Protein AF-A0A356GNR5-F1 (afdb_monomer_lite)

Foldseek 3Di:
DPPVVVVVVVVVVVVVVVVVVVVVVVVVCVVVPPPPPPPPDDAPCVVVVVVVVVLPDPDDPPCVVVSVPVLFFDDDDDDPDTHGPDDDCVSVCVPPVVVVVVPD

Radius of gyration: 29.84 Å; chains: 1; bounding box: 73×30×76 Å

Sequence (104 aa):
MKEGRSEKMKKVRGIAAITALLAFALLIIFAIGAGDILAAKKGCYDCHPKAKAAHQRKFVHAPVAKEDCEACHKRHGFSNKLILKEKGAELCYSCHKGLKEKLE

Secondary structure (DSSP, 8-state):
--HHHHHHHHHHHHHHHHHHHHHHHHHHHHHHHTSSSS--PPPHHHH-HHHHHHH--SS--HHHHTT-GGGTEEP--SSS--EESS-THHHHHTT-HHHHHHH-

Structure (mmCIF, N/CA/C/O backbone):
data_AF-A0A356GNR5-F1
#
_entry.id   AF-A0A356GNR5-F1
#
loop_
_atom_site.group_PDB
_atom_site.id
_atom_site.type_symbol
_atom_site.label_atom_id
_atom_site.label_alt_id
_atom_site.label_comp_id
_atom_site.label_asym_id
_atom_site.label_entity_id
_atom_site.label_seq_id
_atom_site.pdbx_PDB_ins_code
_atom_site.Cartn_x
_atom_site.Cartn_y
_atom_site.Cartn_z
_atom_site.occupancy
_atom_site.B_iso_or_equiv
_atom_site.auth_seq_id
_atom_site.auth_comp_id
_atom_site.auth_asym_id
_atom_site.auth_atom_id
_atom_site.pdbx_PDB_model_num
ATOM 1 N N . MET A 1 1 ? 46.452 -13.400 -61.039 1.00 51.56 1 MET A N 1
ATOM 2 C CA . MET A 1 1 ? 46.466 -13.271 -59.557 1.00 51.56 1 MET A CA 1
ATOM 3 C C . MET A 1 1 ? 45.640 -12.074 -59.026 1.00 51.56 1 MET A C 1
ATOM 5 O O . MET A 1 1 ? 46.010 -11.491 -58.015 1.00 51.56 1 MET A O 1
ATOM 9 N N . LYS A 1 2 ? 44.517 -11.680 -59.663 1.00 53.97 2 LYS A N 1
ATOM 10 C CA . LYS A 1 2 ? 43.717 -10.493 -59.258 1.00 53.97 2 LYS A CA 1
ATOM 11 C C . LYS A 1 2 ? 42.334 -10.830 -58.664 1.00 53.97 2 LYS A C 1
ATOM 13 O O . LYS A 1 2 ? 41.813 -10.040 -57.883 1.00 53.97 2 LYS A O 1
ATOM 18 N N . GLU A 1 3 ? 41.773 -12.003 -58.955 1.00 55.16 3 GLU A N 1
ATOM 19 C CA . GLU A 1 3 ? 40.384 -12.349 -58.597 1.00 55.16 3 GLU A CA 1
ATOM 20 C C . GLU A 1 3 ? 40.182 -12.646 -57.100 1.00 55.16 3 GLU A C 1
ATOM 22 O O . GLU A 1 3 ? 39.236 -12.140 -56.499 1.00 55.16 3 GLU A O 1
ATOM 27 N N . GLY A 1 4 ? 41.126 -13.326 -56.436 1.00 51.97 4 GLY A N 1
ATOM 28 C CA . GLY A 1 4 ? 40.998 -13.681 -55.010 1.00 51.97 4 GLY A CA 1
ATOM 29 C C . GLY A 1 4 ? 41.066 -12.503 -54.022 1.00 51.97 4 GLY A C 1
ATOM 30 O O . GLY A 1 4 ? 40.591 -12.603 -52.891 1.00 51.97 4 GLY A O 1
ATOM 31 N N . ARG A 1 5 ? 41.622 -11.351 -54.431 1.00 58.81 5 ARG A N 1
ATOM 32 C CA . ARG A 1 5 ? 41.686 -10.140 -53.586 1.00 58.81 5 ARG A CA 1
ATOM 33 C C . ARG A 1 5 ? 40.342 -9.398 -53.554 1.00 58.81 5 ARG A C 1
ATOM 35 O O . ARG A 1 5 ? 39.995 -8.827 -52.524 1.00 58.81 5 ARG A O 1
ATOM 42 N N . SER A 1 6 ? 39.570 -9.457 -54.643 1.00 58.34 6 SER A N 1
ATOM 43 C CA . SER A 1 6 ? 38.259 -8.801 -54.762 1.00 58.34 6 SER A CA 1
ATOM 44 C C . SER A 1 6 ? 37.193 -9.485 -53.899 1.00 58.34 6 SER A C 1
ATOM 46 O O . SER A 1 6 ? 36.451 -8.820 -53.176 1.00 58.34 6 SER A O 1
ATOM 48 N N . GLU A 1 7 ? 37.165 -10.819 -53.888 1.00 61.81 7 GLU A N 1
ATOM 49 C CA . GLU A 1 7 ? 36.195 -11.590 -53.101 1.00 61.81 7 GLU A CA 1
ATOM 50 C C . GLU A 1 7 ? 36.431 -11.452 -51.586 1.00 61.81 7 GLU A C 1
ATOM 52 O O . GLU A 1 7 ? 35.503 -11.209 -50.808 1.00 61.81 7 GLU A O 1
ATOM 57 N N . LYS A 1 8 ? 37.705 -11.479 -51.170 1.00 60.56 8 LYS A N 1
ATOM 58 C CA . LYS A 1 8 ? 38.114 -11.273 -49.773 1.00 60.56 8 LYS A CA 1
ATOM 59 C C . LYS A 1 8 ? 37.728 -9.878 -49.265 1.00 60.56 8 LYS A C 1
ATOM 61 O O . LYS A 1 8 ? 37.272 -9.747 -48.132 1.00 60.56 8 LYS A O 1
ATOM 66 N N . MET A 1 9 ? 37.828 -8.844 -50.108 1.00 60.16 9 MET A N 1
ATOM 67 C CA . MET A 1 9 ? 37.414 -7.478 -49.752 1.00 60.16 9 MET A CA 1
ATOM 68 C C . MET A 1 9 ? 35.893 -7.322 -49.631 1.00 60.16 9 MET A C 1
ATOM 70 O O . MET A 1 9 ? 35.438 -6.589 -48.754 1.00 60.16 9 MET A O 1
ATOM 74 N N . LYS A 1 10 ? 35.093 -8.023 -50.446 1.00 63.44 10 LYS A N 1
ATOM 75 C CA . LYS A 1 10 ? 33.622 -8.019 -50.316 1.00 63.44 10 LYS A CA 1
ATOM 76 C C . LYS A 1 10 ? 33.171 -8.656 -48.995 1.00 63.44 10 LYS A C 1
ATOM 78 O O . LYS A 1 10 ? 32.311 -8.101 -48.316 1.00 63.44 10 LYS A O 1
ATOM 83 N N . LYS A 1 11 ? 33.819 -9.751 -48.578 1.00 66.56 11 LYS A N 1
ATOM 84 C CA . LYS A 1 11 ? 33.536 -10.446 -47.308 1.00 66.56 11 LYS A CA 1
ATOM 85 C C . LYS A 1 11 ? 33.913 -9.609 -46.076 1.00 66.56 11 LYS A C 1
ATOM 87 O O . LYS A 1 11 ? 33.131 -9.527 -45.135 1.00 66.56 11 LYS A O 1
ATOM 92 N N . VAL A 1 12 ? 35.060 -8.921 -46.108 1.00 69.62 12 VAL A N 1
ATOM 93 C CA . VAL A 1 12 ? 35.500 -8.013 -45.026 1.00 69.62 12 VAL A CA 1
ATOM 94 C C . VAL A 1 12 ? 34.571 -6.801 -44.892 1.00 69.62 12 VAL A C 1
ATOM 96 O O . VAL A 1 12 ? 34.216 -6.427 -43.777 1.00 69.62 12 VAL A O 1
ATOM 99 N N . ARG A 1 13 ? 34.117 -6.222 -46.012 1.00 70.06 13 ARG A N 1
ATOM 100 C CA . ARG A 1 13 ? 33.159 -5.100 -46.005 1.00 70.06 13 ARG A CA 1
ATOM 101 C C . ARG A 1 13 ? 31.772 -5.523 -45.511 1.00 70.06 13 ARG A C 1
ATOM 103 O O . ARG A 1 13 ? 31.139 -4.756 -44.794 1.00 70.06 13 ARG A O 1
ATOM 110 N N . GLY A 1 14 ? 31.333 -6.743 -45.833 1.00 72.38 14 GLY A N 1
ATOM 111 C CA . GLY A 1 14 ? 30.085 -7.315 -45.316 1.00 72.38 14 GLY A CA 1
ATOM 112 C C . 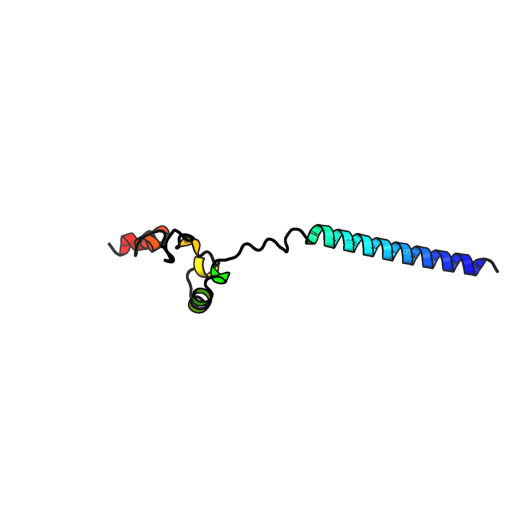GLY A 1 14 ? 30.115 -7.550 -43.802 1.00 72.38 14 GLY A C 1
ATOM 113 O O . GLY A 1 14 ? 29.190 -7.147 -43.104 1.00 72.38 14 GLY A O 1
ATOM 114 N N . ILE A 1 15 ? 31.205 -8.124 -43.276 1.00 74.19 15 ILE A N 1
ATOM 115 C CA . ILE A 1 15 ? 31.375 -8.342 -41.828 1.00 74.19 15 ILE A CA 1
ATOM 116 C C . ILE A 1 15 ? 31.442 -7.004 -41.083 1.00 74.19 15 ILE A C 1
ATOM 118 O O . ILE A 1 15 ? 30.737 -6.836 -40.093 1.00 74.19 15 ILE A O 1
ATOM 122 N N . ALA A 1 16 ? 32.209 -6.032 -41.591 1.00 76.00 16 ALA A N 1
ATOM 123 C CA . ALA A 1 16 ? 32.329 -4.708 -40.978 1.00 76.00 16 ALA A CA 1
ATOM 124 C C . ALA A 1 16 ? 30.984 -3.954 -40.912 1.00 76.00 16 ALA A C 1
ATOM 126 O O . ALA A 1 16 ? 30.696 -3.293 -39.914 1.00 76.00 16 ALA A O 1
ATOM 127 N N . ALA A 1 17 ? 30.138 -4.086 -41.941 1.00 81.69 17 ALA A N 1
ATOM 128 C CA . ALA A 1 17 ? 28.802 -3.491 -41.956 1.00 81.69 17 ALA A CA 1
ATOM 129 C C . ALA A 1 17 ? 27.866 -4.144 -40.926 1.00 81.69 17 ALA A C 1
ATOM 131 O O . ALA A 1 17 ? 27.162 -3.441 -40.206 1.00 81.69 17 ALA A O 1
ATOM 132 N N . ILE A 1 18 ? 27.899 -5.475 -40.796 1.00 82.56 18 ILE A N 1
ATOM 133 C CA . ILE A 1 18 ? 27.085 -6.204 -39.810 1.00 82.56 18 ILE A CA 1
ATOM 134 C C . ILE A 1 18 ? 27.525 -5.851 -38.386 1.00 82.56 18 ILE A C 1
ATOM 136 O O . ILE A 1 18 ? 26.681 -5.563 -37.540 1.00 82.56 18 ILE A O 1
ATOM 140 N N . THR A 1 19 ? 28.831 -5.796 -38.116 1.00 83.56 19 THR A N 1
ATOM 141 C CA . THR A 1 19 ? 29.335 -5.414 -36.789 1.00 83.56 19 THR A CA 1
ATOM 142 C C . THR A 1 19 ? 29.000 -3.968 -36.435 1.00 83.56 19 THR A C 1
ATOM 144 O O . THR A 1 19 ? 28.675 -3.692 -35.284 1.00 83.56 19 THR A O 1
ATOM 147 N N . ALA A 1 20 ? 29.019 -3.052 -37.409 1.00 85.56 20 ALA A N 1
ATOM 148 C CA . ALA A 1 20 ? 28.638 -1.660 -37.190 1.00 85.56 20 ALA A CA 1
ATOM 149 C C . ALA A 1 20 ? 27.132 -1.513 -36.916 1.00 85.56 20 ALA A C 1
ATOM 151 O O . ALA A 1 20 ? 26.748 -0.777 -36.011 1.00 85.56 20 ALA A O 1
ATOM 152 N N . LEU A 1 21 ? 26.282 -2.254 -37.635 1.00 86.00 21 LEU A N 1
ATOM 153 C CA . LEU A 1 21 ? 24.834 -2.262 -37.411 1.00 86.00 21 LEU A CA 1
ATOM 154 C C . LEU A 1 21 ? 24.461 -2.884 -36.061 1.00 86.00 21 LEU A C 1
ATOM 156 O O . LEU A 1 21 ? 23.611 -2.342 -35.360 1.00 86.00 21 LEU A O 1
ATOM 160 N N . LEU A 1 22 ? 25.120 -3.975 -35.663 1.00 85.94 22 LEU A N 1
ATOM 161 C CA . LEU A 1 22 ? 24.913 -4.590 -34.349 1.00 85.94 22 LEU A CA 1
ATOM 162 C C . LEU A 1 22 ? 25.404 -3.685 -33.212 1.00 85.94 22 LEU A C 1
ATOM 164 O O . LEU A 1 22 ? 24.706 -3.542 -32.212 1.00 85.94 22 LEU A O 1
ATOM 168 N N . ALA A 1 23 ? 26.555 -3.024 -33.369 1.00 87.00 23 ALA A N 1
ATOM 169 C CA . ALA A 1 23 ? 27.046 -2.052 -32.392 1.00 87.00 23 ALA A CA 1
ATOM 170 C C . ALA A 1 23 ? 26.115 -0.834 -32.276 1.00 87.00 23 ALA A C 1
ATOM 172 O O . ALA A 1 23 ? 25.839 -0.372 -31.172 1.00 87.00 23 ALA A O 1
ATOM 173 N N . PHE A 1 24 ? 25.578 -0.348 -33.398 1.00 88.88 24 PHE A N 1
ATOM 174 C CA . PHE A 1 24 ? 24.619 0.754 -33.412 1.00 88.88 24 PHE A CA 1
ATOM 175 C C . PHE A 1 24 ? 23.278 0.352 -32.779 1.00 88.88 24 PHE A C 1
ATOM 177 O O . PHE A 1 24 ? 22.737 1.099 -31.968 1.00 88.88 24 PHE A O 1
ATOM 184 N N . ALA A 1 25 ? 22.782 -0.857 -33.058 1.00 85.62 25 ALA A N 1
ATOM 185 C CA . ALA A 1 25 ? 21.587 -1.398 -32.413 1.00 85.62 25 ALA A CA 1
ATOM 186 C C . ALA A 1 25 ? 21.776 -1.569 -30.894 1.00 85.62 25 ALA A C 1
ATOM 188 O O . ALA A 1 25 ? 20.891 -1.203 -30.126 1.00 85.62 25 ALA A O 1
ATOM 189 N N . LEU A 1 26 ? 22.942 -2.047 -30.444 1.00 83.81 26 LEU A N 1
ATOM 190 C CA . LEU A 1 26 ? 23.276 -2.150 -29.018 1.00 83.81 26 LEU A CA 1
ATOM 191 C C . LEU A 1 26 ? 23.371 -0.775 -28.338 1.00 83.81 26 LEU A C 1
ATOM 193 O O . LEU A 1 26 ? 22.883 -0.619 -27.220 1.00 83.81 26 LEU A O 1
ATOM 197 N N . LEU A 1 27 ? 23.934 0.233 -29.012 1.00 81.62 27 LEU A N 1
ATOM 198 C CA . LEU A 1 27 ? 23.974 1.612 -28.512 1.00 81.62 27 LEU A CA 1
ATOM 199 C C . LEU A 1 27 ? 22.574 2.229 -28.396 1.00 81.62 27 LEU A C 1
ATOM 201 O O . LEU A 1 27 ? 22.297 2.917 -27.418 1.00 81.62 27 LEU A O 1
ATOM 205 N N . ILE A 1 28 ? 21.679 1.948 -29.346 1.00 80.94 28 ILE A N 1
ATOM 206 C CA . ILE A 1 28 ? 20.278 2.389 -29.294 1.00 80.94 28 ILE A CA 1
ATOM 207 C C . ILE A 1 28 ? 19.537 1.711 -28.133 1.00 80.94 28 ILE A C 1
ATOM 209 O O . ILE A 1 28 ? 18.846 2.388 -27.376 1.00 80.94 28 ILE A O 1
ATOM 213 N N . ILE A 1 29 ? 19.710 0.400 -27.943 1.00 76.44 29 ILE A N 1
ATOM 214 C CA . ILE A 1 29 ? 19.107 -0.337 -26.818 1.00 76.44 29 ILE A CA 1
ATOM 215 C C . ILE A 1 29 ? 19.604 0.222 -25.477 1.00 76.44 29 ILE A C 1
ATOM 217 O O . ILE A 1 29 ? 18.811 0.410 -24.557 1.00 76.44 29 ILE A O 1
ATOM 221 N N . PHE A 1 30 ? 20.895 0.543 -25.372 1.00 75.12 30 PHE A N 1
ATOM 222 C CA . PHE A 1 30 ? 21.474 1.129 -24.164 1.00 75.12 30 PHE A CA 1
ATOM 223 C C . PHE A 1 30 ? 20.979 2.563 -23.905 1.00 75.12 30 PHE A C 1
ATOM 225 O O . PHE A 1 30 ? 20.661 2.905 -22.767 1.00 75.12 30 PHE A O 1
ATOM 232 N N . ALA A 1 31 ? 20.851 3.387 -24.950 1.00 75.56 31 ALA A N 1
ATOM 233 C CA . ALA A 1 31 ? 20.350 4.759 -24.843 1.00 75.56 31 ALA A CA 1
ATOM 234 C C . ALA A 1 31 ? 18.859 4.826 -24.465 1.00 75.56 31 ALA A C 1
ATOM 236 O O . ALA A 1 31 ? 18.456 5.734 -23.743 1.00 75.56 31 ALA A O 1
ATOM 237 N N . ILE A 1 32 ? 18.049 3.862 -24.916 1.00 69.88 32 ILE A N 1
ATOM 238 C CA . ILE A 1 32 ? 16.621 3.781 -24.574 1.00 69.88 32 ILE A CA 1
ATOM 239 C C . ILE A 1 32 ? 16.417 3.127 -23.194 1.00 69.88 32 ILE A C 1
ATOM 241 O O . ILE A 1 32 ? 15.521 3.521 -22.455 1.00 69.88 32 ILE A O 1
ATOM 245 N N . GLY A 1 33 ? 17.255 2.160 -22.806 1.00 60.97 33 GLY A N 1
ATOM 246 C CA . GLY A 1 33 ? 17.072 1.377 -21.577 1.00 60.97 33 GLY A CA 1
ATOM 247 C C . GLY A 1 33 ? 17.579 2.013 -20.277 1.00 60.97 33 GLY A C 1
ATOM 248 O O . GLY A 1 33 ? 17.257 1.512 -19.204 1.00 60.97 33 GLY A O 1
ATOM 249 N N . ALA A 1 34 ? 18.369 3.091 -20.321 1.00 59.22 34 ALA A N 1
ATOM 250 C CA . ALA A 1 34 ? 18.999 3.648 -19.116 1.00 59.22 34 ALA A CA 1
ATOM 251 C C . ALA A 1 34 ? 18.079 4.552 -18.263 1.00 59.22 34 ALA A C 1
ATOM 253 O O . ALA A 1 34 ? 18.389 4.799 -17.097 1.00 59.22 34 ALA A O 1
ATOM 254 N N . GLY A 1 35 ? 16.961 5.042 -18.815 1.00 53.50 35 GLY A N 1
ATOM 255 C CA . GLY A 1 35 ? 16.093 6.024 -18.147 1.00 53.50 35 GLY A CA 1
ATOM 256 C C . GLY A 1 35 ? 15.236 5.459 -17.008 1.00 53.50 35 GLY A C 1
ATOM 257 O O . GLY A 1 35 ? 15.072 6.116 -15.982 1.00 53.50 35 GLY A O 1
ATOM 258 N N . ASP A 1 36 ? 14.748 4.224 -17.146 1.00 51.88 36 ASP A N 1
ATOM 259 C CA . ASP A 1 36 ? 13.731 3.664 -16.240 1.00 51.88 36 ASP A CA 1
ATOM 260 C C . ASP A 1 36 ? 14.290 2.705 -15.174 1.00 51.88 36 ASP A C 1
ATOM 262 O O . ASP A 1 36 ? 13.584 2.321 -14.243 1.00 51.88 36 ASP A O 1
ATOM 266 N N . ILE A 1 37 ? 15.569 2.321 -15.260 1.00 57.91 37 ILE A N 1
ATOM 267 C CA . ILE A 1 37 ? 16.143 1.271 -14.397 1.00 57.91 37 ILE A CA 1
ATOM 268 C C . ILE A 1 37 ? 16.510 1.785 -12.988 1.00 57.91 37 ILE A C 1
ATOM 270 O O . ILE A 1 37 ? 16.538 1.000 -12.041 1.00 57.91 37 ILE A O 1
ATOM 274 N N . LEU A 1 38 ? 16.758 3.088 -12.797 1.00 57.06 38 LEU A N 1
ATOM 275 C CA . LEU A 1 38 ? 17.284 3.621 -11.523 1.00 57.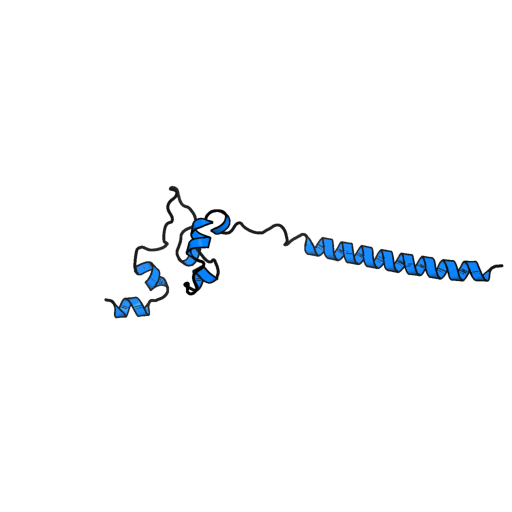06 38 LEU A CA 1
ATOM 276 C C . LEU A 1 38 ? 16.285 4.417 -10.670 1.00 57.06 38 LEU A C 1
ATOM 278 O O . LEU A 1 38 ? 16.598 4.761 -9.530 1.00 57.06 38 LEU A O 1
ATOM 282 N N . ALA A 1 39 ? 15.075 4.683 -11.161 1.00 56.34 39 ALA A N 1
ATOM 283 C CA . ALA A 1 39 ? 14.090 5.505 -10.455 1.00 56.34 39 ALA A CA 1
ATOM 284 C C . ALA A 1 39 ? 13.086 4.687 -9.615 1.00 56.34 39 ALA A C 1
ATOM 286 O O . ALA A 1 39 ? 11.929 5.081 -9.460 1.00 56.34 39 ALA A O 1
ATOM 287 N N . ALA A 1 40 ? 13.503 3.555 -9.040 1.00 61.25 40 ALA A N 1
ATOM 288 C CA . ALA A 1 40 ? 12.671 2.808 -8.098 1.00 61.25 40 ALA A CA 1
ATOM 289 C C . ALA A 1 40 ? 12.493 3.620 -6.797 1.00 61.25 40 ALA A C 1
ATOM 291 O O . ALA A 1 40 ? 13.312 3.574 -5.877 1.00 61.25 40 ALA A O 1
ATOM 292 N N . LYS A 1 41 ? 11.419 4.415 -6.724 1.00 71.12 41 LYS A N 1
ATOM 293 C CA . LYS A 1 41 ? 10.990 5.116 -5.507 1.00 71.12 41 LYS A CA 1
ATOM 294 C C . LYS A 1 41 ? 10.837 4.094 -4.376 1.00 71.12 41 LYS A C 1
ATOM 296 O O . LYS A 1 41 ? 10.032 3.178 -4.496 1.00 71.12 41 LYS A O 1
ATOM 301 N N . LYS A 1 42 ? 11.573 4.287 -3.273 1.00 81.50 42 LYS A N 1
ATOM 302 C CA . LYS A 1 42 ? 11.497 3.411 -2.091 1.00 81.50 42 LYS A CA 1
ATOM 303 C C . LYS A 1 42 ? 10.046 3.251 -1.625 1.00 81.50 42 LYS A C 1
ATOM 305 O O . LYS A 1 42 ? 9.352 4.247 -1.377 1.00 81.50 42 LYS A O 1
ATOM 310 N N . GLY A 1 43 ? 9.604 2.005 -1.532 1.00 86.00 43 GLY A N 1
ATOM 311 C CA . GLY A 1 43 ? 8.291 1.600 -1.059 1.00 86.00 43 GLY A CA 1
ATOM 312 C C . GLY A 1 43 ? 8.221 1.552 0.468 1.00 86.00 43 GLY A C 1
ATOM 313 O O . GLY A 1 43 ? 9.219 1.661 1.179 1.00 86.00 43 GLY A O 1
ATOM 314 N N . CYS A 1 44 ? 7.017 1.373 1.007 1.00 87.31 44 CYS A N 1
ATOM 315 C CA . CYS A 1 44 ? 6.802 1.328 2.456 1.00 87.31 44 CYS A CA 1
ATOM 316 C C . CYS A 1 44 ? 7.542 0.154 3.120 1.00 87.31 44 CYS A C 1
ATOM 318 O O . CYS A 1 44 ? 8.074 0.291 4.223 1.00 87.31 44 CYS A O 1
ATOM 320 N N . TYR A 1 45 ? 7.609 -0.997 2.449 1.00 90.44 45 TYR A N 1
ATOM 321 C CA . TYR A 1 45 ? 8.233 -2.197 3.001 1.00 90.44 45 TYR A CA 1
ATOM 322 C C . TYR A 1 45 ? 9.759 -2.176 3.023 1.00 90.44 45 TYR A C 1
ATOM 324 O O . TYR A 1 45 ? 10.333 -2.939 3.799 1.00 90.44 45 TYR A O 1
ATOM 332 N N . ASP A 1 46 ? 10.404 -1.279 2.273 1.00 88.75 46 ASP A N 1
ATOM 333 C CA . ASP A 1 46 ? 11.863 -1.112 2.327 1.00 88.75 46 ASP A CA 1
ATOM 334 C C . ASP A 1 46 ? 12.323 -0.711 3.737 1.00 88.75 46 ASP A C 1
ATOM 336 O O . ASP A 1 46 ? 13.402 -1.096 4.180 1.00 88.75 46 ASP A O 1
ATOM 340 N N . CYS A 1 47 ? 11.469 0.010 4.472 1.00 87.25 47 CYS A N 1
ATOM 341 C CA . CYS A 1 47 ? 11.698 0.388 5.868 1.00 87.25 47 CYS A CA 1
ATOM 342 C C . CYS A 1 47 ? 10.819 -0.390 6.865 1.00 87.25 47 CYS A C 1
ATOM 344 O O . CYS A 1 47 ? 11.126 -0.421 8.057 1.00 87.25 47 CYS A O 1
ATOM 346 N N . HIS A 1 48 ? 9.737 -1.034 6.412 1.00 88.06 48 HIS A N 1
ATOM 347 C CA . HIS A 1 48 ? 8.825 -1.817 7.257 1.00 88.06 48 HIS A CA 1
ATOM 348 C C . HIS A 1 48 ? 8.839 -3.326 6.931 1.00 88.06 48 HIS A C 1
ATOM 350 O O . HIS A 1 48 ? 7.790 -3.904 6.629 1.00 88.06 48 HIS A O 1
ATOM 356 N N . PRO A 1 49 ? 9.982 -4.027 7.062 1.00 89.94 49 PRO A N 1
ATOM 357 C CA . PRO A 1 49 ? 10.083 -5.445 6.704 1.00 89.94 49 PRO A CA 1
ATOM 358 C C . PRO A 1 49 ? 9.212 -6.345 7.595 1.00 89.94 49 PRO A C 1
ATOM 360 O O . PRO A 1 49 ? 8.646 -7.332 7.129 1.00 89.94 49 PRO A O 1
ATOM 363 N N . LYS A 1 50 ? 9.022 -5.972 8.870 1.00 89.00 50 LYS A N 1
ATOM 364 C CA . LYS A 1 50 ? 8.123 -6.689 9.791 1.00 89.00 50 LYS A CA 1
ATOM 365 C C . LYS A 1 50 ? 6.664 -6.618 9.334 1.00 89.00 50 LYS A C 1
ATOM 367 O O . LYS A 1 50 ? 5.945 -7.608 9.426 1.00 89.00 50 LYS A O 1
ATOM 372 N N . ALA A 1 51 ? 6.238 -5.465 8.810 1.00 87.81 51 ALA A N 1
ATOM 373 C CA . ALA A 1 51 ? 4.900 -5.318 8.250 1.00 87.81 51 ALA A CA 1
ATOM 374 C C . ALA A 1 51 ? 4.748 -6.157 6.977 1.00 87.81 51 ALA A C 1
ATOM 376 O O . ALA A 1 51 ? 3.706 -6.778 6.801 1.00 87.81 51 ALA A O 1
ATOM 377 N N . LYS A 1 52 ? 5.785 -6.241 6.130 1.00 90.38 52 LYS A N 1
ATOM 378 C CA . LYS A 1 52 ? 5.765 -7.095 4.932 1.00 90.38 52 LYS A CA 1
ATOM 379 C C . LYS A 1 52 ? 5.473 -8.549 5.298 1.00 90.38 52 LYS A C 1
ATOM 381 O O . LYS A 1 52 ? 4.540 -9.133 4.763 1.00 90.38 52 LYS A O 1
ATOM 386 N N . ALA A 1 53 ? 6.205 -9.095 6.268 1.00 88.75 53 ALA A N 1
ATOM 387 C CA . ALA A 1 53 ? 5.986 -10.459 6.747 1.00 88.75 53 ALA A CA 1
ATOM 388 C C . ALA A 1 53 ? 4.572 -10.658 7.332 1.00 88.75 53 ALA A C 1
ATOM 390 O O . ALA A 1 53 ? 3.918 -11.657 7.051 1.00 88.75 53 ALA A O 1
ATOM 391 N N . ALA A 1 54 ? 4.059 -9.690 8.101 1.00 86.81 54 ALA A N 1
ATOM 392 C CA . ALA A 1 54 ? 2.739 -9.793 8.729 1.00 86.81 54 ALA A CA 1
ATOM 393 C C . ALA A 1 54 ? 1.564 -9.795 7.728 1.00 86.81 54 ALA A C 1
ATOM 395 O O . ALA A 1 54 ? 0.519 -10.390 8.020 1.00 86.81 54 ALA A O 1
ATOM 396 N N . HIS A 1 55 ? 1.731 -9.142 6.573 1.00 89.00 55 HIS A N 1
ATOM 397 C CA . HIS A 1 55 ? 0.710 -9.017 5.529 1.00 89.00 55 HIS A CA 1
ATOM 398 C C . HIS A 1 55 ? 0.821 -10.071 4.416 1.00 89.00 55 HIS A C 1
ATOM 400 O O . HIS A 1 55 ? -0.018 -10.093 3.520 1.00 89.00 55 HIS A O 1
ATOM 406 N N . GLN A 1 56 ? 1.782 -10.997 4.483 1.00 85.81 56 GLN A N 1
ATOM 407 C CA . GLN A 1 56 ? 1.850 -12.165 3.593 1.00 85.81 56 GLN A CA 1
ATOM 408 C C . GLN A 1 56 ? 0.852 -13.252 4.023 1.00 85.81 56 GLN A C 1
ATOM 410 O O . GLN A 1 56 ? 1.215 -14.370 4.382 1.00 85.81 56 GLN A O 1
ATOM 415 N N . ARG A 1 57 ? -0.439 -12.908 4.026 1.00 87.12 57 ARG A N 1
ATOM 416 C CA . ARG A 1 57 ? -1.541 -13.818 4.366 1.00 87.12 57 ARG A CA 1
ATOM 417 C C . ARG A 1 57 ? -2.311 -14.204 3.109 1.00 87.12 57 ARG A C 1
ATOM 419 O O . ARG A 1 57 ? -2.362 -13.442 2.151 1.00 87.12 57 ARG A O 1
ATOM 426 N N . LYS A 1 58 ? -2.975 -15.365 3.146 1.00 90.19 58 LYS A N 1
ATOM 427 C CA . LYS A 1 58 ? -3.809 -15.865 2.035 1.00 90.19 58 LYS A CA 1
ATOM 428 C C . LYS A 1 58 ? -4.898 -14.872 1.615 1.00 90.19 58 LYS A C 1
ATOM 430 O O . LYS A 1 58 ? -5.224 -14.783 0.438 1.00 90.19 58 LYS A O 1
ATOM 435 N N . PHE A 1 59 ? -5.451 -14.140 2.579 1.00 91.88 59 PHE A N 1
ATOM 436 C CA . PHE A 1 59 ? -6.486 -13.144 2.350 1.00 91.88 59 PHE A CA 1
ATOM 437 C C . PHE A 1 59 ? -6.066 -11.819 2.974 1.00 91.88 59 PHE A C 1
ATOM 439 O O . PHE A 1 59 ? -5.807 -11.740 4.176 1.00 91.88 59 PHE A O 1
ATOM 446 N N . VAL A 1 60 ? -6.012 -10.783 2.145 1.00 92.19 60 VAL A N 1
ATOM 447 C CA . VAL A 1 60 ? -5.755 -9.400 2.546 1.00 92.19 60 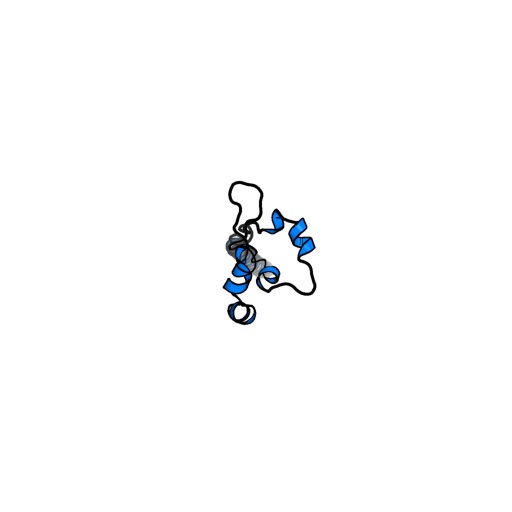VAL A CA 1
ATOM 448 C C . VAL A 1 60 ? -6.680 -8.471 1.771 1.00 92.19 60 VAL A C 1
ATOM 450 O O . VAL A 1 60 ? -7.157 -8.816 0.690 1.00 92.19 60 VAL A O 1
ATOM 453 N N . HIS A 1 61 ? -6.932 -7.281 2.315 1.00 93.44 61 HIS A N 1
ATOM 454 C CA . HIS A 1 61 ? -7.676 -6.253 1.593 1.00 93.44 61 HIS A CA 1
ATOM 455 C C . HIS A 1 61 ? -6.918 -5.837 0.326 1.00 93.44 61 HIS A C 1
ATOM 457 O O . HIS A 1 61 ? -5.686 -5.797 0.311 1.00 93.44 61 HIS A O 1
ATOM 463 N N . ALA A 1 62 ? -7.657 -5.481 -0.727 1.00 93.75 62 ALA A N 1
ATOM 464 C CA . ALA A 1 62 ? -7.086 -5.121 -2.024 1.00 93.75 62 ALA A CA 1
ATOM 465 C C . ALA A 1 62 ? -5.981 -4.041 -1.965 1.00 93.75 62 ALA A C 1
ATOM 467 O O . ALA A 1 62 ? -4.990 -4.212 -2.674 1.00 93.75 62 ALA A O 1
ATOM 468 N N . PRO A 1 63 ? -6.064 -2.985 -1.125 1.00 93.94 63 PRO A N 1
ATOM 469 C CA . PRO A 1 63 ? -4.972 -2.019 -0.997 1.00 93.94 63 PRO A CA 1
ATOM 470 C C . PRO A 1 63 ? -3.667 -2.652 -0.502 1.00 93.94 63 PRO A C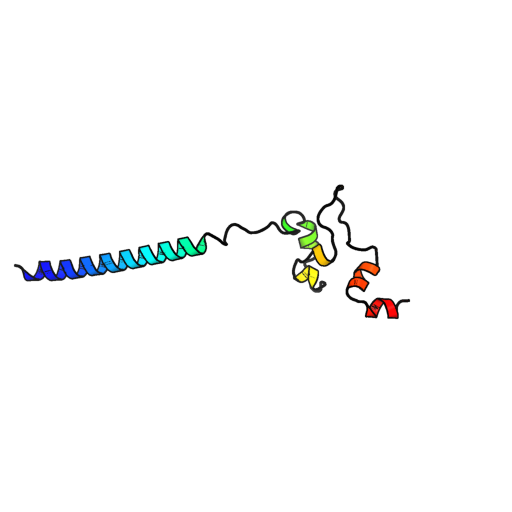 1
ATOM 472 O O . PRO A 1 63 ? -2.604 -2.363 -1.033 1.00 93.94 63 PRO A O 1
ATOM 475 N N . VAL A 1 64 ? -3.740 -3.598 0.441 1.00 92.94 64 VAL A N 1
ATOM 476 C CA . VAL A 1 64 ? -2.559 -4.314 0.952 1.00 92.94 64 VAL A CA 1
ATOM 477 C C . VAL A 1 64 ? -1.958 -5.219 -0.125 1.00 92.94 64 VAL A C 1
ATOM 479 O O . VAL A 1 64 ? -0.742 -5.237 -0.287 1.00 92.94 64 VAL A O 1
ATOM 482 N N . ALA A 1 65 ? -2.796 -5.925 -0.894 1.00 91.88 65 ALA A N 1
ATOM 483 C CA . ALA A 1 65 ? -2.338 -6.765 -2.007 1.00 91.88 65 ALA A CA 1
ATOM 484 C C . ALA A 1 65 ? -1.623 -5.960 -3.105 1.00 91.88 65 ALA A C 1
ATOM 486 O O . ALA A 1 65 ? -0.738 -6.481 -3.776 1.00 91.88 65 ALA A O 1
ATOM 487 N N . LYS A 1 66 ? -2.014 -4.693 -3.280 1.00 91.75 66 LYS A N 1
ATOM 488 C CA . LYS A 1 66 ? -1.430 -3.754 -4.247 1.00 91.75 66 LYS A CA 1
ATOM 489 C C . LYS A 1 66 ? -0.292 -2.910 -3.661 1.00 91.75 66 LYS A C 1
ATOM 491 O O . LYS A 1 66 ? 0.166 -1.989 -4.325 1.00 91.75 66 LYS A O 1
ATOM 496 N N . GLU A 1 67 ? 0.121 -3.186 -2.422 1.00 91.06 67 GLU A N 1
ATOM 497 C CA . GLU A 1 67 ? 1.107 -2.400 -1.665 1.00 91.06 67 GLU A CA 1
ATOM 498 C C . GLU A 1 67 ? 0.743 -0.904 -1.494 1.00 91.06 67 GLU A C 1
ATOM 500 O O . GLU A 1 67 ? 1.586 -0.081 -1.131 1.00 91.06 67 GLU A O 1
ATOM 505 N N . ASP A 1 68 ? -0.535 -0.549 -1.658 1.00 91.88 68 ASP A N 1
ATOM 506 C CA . ASP A 1 68 ? -1.081 0.794 -1.448 1.00 91.88 68 ASP A CA 1
ATOM 507 C C . ASP A 1 68 ? -1.357 1.040 0.043 1.00 91.88 68 ASP A C 1
ATOM 509 O O . ASP A 1 68 ? -2.487 1.052 0.539 1.00 91.88 68 ASP A O 1
ATOM 513 N N . CYS A 1 69 ? -0.270 1.199 0.793 1.00 90.81 69 CYS A N 1
ATOM 514 C CA . CYS A 1 69 ? -0.310 1.398 2.239 1.00 90.81 69 CYS A CA 1
ATOM 515 C C . CYS A 1 69 ? -0.972 2.735 2.620 1.00 90.81 69 CYS A C 1
ATOM 517 O O . CYS A 1 69 ? -1.527 2.879 3.714 1.00 90.81 69 CYS A O 1
ATOM 519 N N . GLU A 1 70 ? -0.917 3.717 1.718 1.00 90.94 70 GLU A N 1
ATOM 520 C CA . GLU A 1 70 ? -1.429 5.069 1.931 1.00 90.94 70 GLU A CA 1
ATOM 521 C C . GLU A 1 70 ? -2.951 5.151 1.808 1.00 90.94 70 GLU A C 1
ATOM 523 O O . GLU A 1 70 ? -3.544 6.138 2.247 1.00 90.94 70 GLU A O 1
ATOM 528 N N . ALA A 1 71 ? -3.612 4.116 1.281 1.00 92.31 71 ALA A N 1
ATOM 529 C CA . ALA A 1 71 ? -5.068 4.008 1.316 1.00 92.31 71 ALA A CA 1
ATOM 530 C C . ALA A 1 71 ? -5.615 4.163 2.746 1.00 92.31 71 ALA A C 1
ATOM 532 O O . ALA A 1 71 ? -6.608 4.857 2.958 1.00 92.31 71 ALA A O 1
ATOM 533 N N . CYS A 1 72 ? -4.912 3.592 3.731 1.00 91.81 72 CYS A N 1
ATOM 534 C CA . CYS A 1 72 ? -5.302 3.622 5.141 1.00 91.81 72 CYS A CA 1
ATOM 535 C C . CYS A 1 72 ? -4.375 4.476 6.011 1.00 91.81 72 CYS A C 1
ATOM 537 O O . CYS A 1 72 ? -4.827 5.073 6.991 1.00 91.81 72 CYS A O 1
ATOM 539 N N . HIS A 1 73 ? -3.083 4.535 5.685 1.00 89.88 73 HIS A N 1
ATOM 540 C CA . HIS A 1 73 ? -2.077 5.198 6.510 1.00 89.88 73 HIS A CA 1
ATOM 541 C C . HIS A 1 73 ? -1.653 6.558 5.953 1.00 89.88 73 HIS A C 1
ATOM 543 O O . HIS A 1 73 ? -1.614 6.789 4.748 1.00 89.88 73 HIS A O 1
ATOM 549 N N . LYS A 1 74 ? -1.275 7.470 6.846 1.00 86.50 74 LYS A N 1
ATOM 550 C CA . LYS A 1 74 ? -0.534 8.682 6.490 1.00 86.50 74 LYS A CA 1
ATOM 551 C C . LYS A 1 74 ? 0.956 8.337 6.442 1.00 86.50 74 LYS A C 1
ATOM 553 O O . LYS A 1 74 ? 1.464 7.674 7.349 1.00 86.50 74 LYS A O 1
ATOM 558 N N . ARG A 1 75 ? 1.669 8.797 5.407 1.00 82.06 75 ARG A N 1
ATOM 559 C CA . ARG A 1 75 ? 3.143 8.750 5.391 1.00 82.06 75 ARG A CA 1
ATOM 560 C C . ARG A 1 75 ? 3.678 9.569 6.568 1.00 82.06 75 ARG A C 1
ATOM 562 O O . ARG A 1 75 ? 3.034 10.534 6.966 1.00 82.06 75 ARG A O 1
ATOM 569 N N . HIS A 1 76 ? 4.819 9.150 7.120 1.00 76.12 76 HIS A N 1
ATOM 570 C CA . HIS A 1 76 ? 5.411 9.667 8.361 1.00 76.12 76 HIS A CA 1
ATOM 571 C C . HIS A 1 76 ? 5.127 11.154 8.661 1.00 76.12 76 HIS A C 1
ATOM 573 O O . HIS A 1 76 ? 5.401 12.024 7.839 1.00 76.12 76 HIS A O 1
ATOM 579 N N . GLY A 1 77 ? 4.659 11.422 9.887 1.00 60.94 77 GLY A N 1
ATOM 580 C CA . GLY A 1 77 ? 4.515 12.746 10.494 1.00 60.94 77 GLY A CA 1
ATOM 581 C C . GLY A 1 77 ? 4.980 12.725 11.959 1.00 60.94 77 GLY A C 1
ATOM 582 O O . GLY A 1 77 ? 4.463 11.955 12.765 1.00 60.94 77 GLY A O 1
ATOM 583 N N . PHE A 1 78 ? 6.003 13.538 12.247 1.00 51.72 78 PHE A N 1
ATOM 584 C CA . PHE A 1 78 ? 6.655 13.957 13.510 1.00 51.72 78 PHE A CA 1
ATOM 585 C C . PHE A 1 78 ? 6.981 12.954 14.647 1.00 51.72 78 PHE A C 1
ATOM 587 O O . PHE A 1 78 ? 7.752 13.316 15.528 1.00 51.72 78 PHE A O 1
ATOM 594 N N . SER A 1 79 ? 6.479 11.713 14.701 1.00 55.97 79 SER A N 1
ATOM 595 C CA . SER A 1 79 ? 6.660 10.912 15.933 1.00 55.97 79 SER A CA 1
ATOM 596 C C . SER A 1 79 ? 6.593 9.389 15.787 1.00 55.97 79 SER A C 1
ATOM 598 O O . SER A 1 79 ? 5.852 8.764 16.525 1.00 55.97 79 SER A O 1
ATOM 600 N N . ASN A 1 80 ? 7.350 8.754 14.879 1.00 58.22 80 ASN A N 1
ATOM 601 C CA . ASN A 1 80 ? 7.573 7.282 14.819 1.00 58.22 80 ASN A CA 1
ATOM 602 C C . ASN A 1 80 ? 6.330 6.359 14.939 1.00 58.22 80 ASN A C 1
ATOM 604 O O . ASN A 1 80 ? 6.464 5.153 15.140 1.00 58.22 80 ASN A O 1
ATOM 608 N N . LYS A 1 81 ? 5.116 6.899 14.826 1.00 65.38 81 LYS A N 1
ATOM 609 C CA . LYS A 1 81 ? 3.847 6.204 15.008 1.00 65.38 81 LYS A CA 1
ATOM 610 C C . LYS A 1 81 ? 3.148 6.179 13.663 1.00 65.38 81 LYS A C 1
ATOM 612 O O . LYS A 1 81 ? 3.039 7.201 12.989 1.00 65.38 81 LYS A O 1
ATOM 6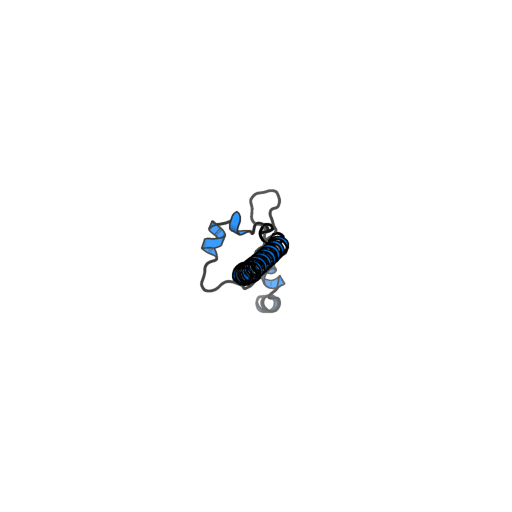17 N N . LEU A 1 82 ? 2.687 4.996 13.274 1.00 70.88 82 LEU A N 1
ATOM 618 C CA . LEU A 1 82 ? 1.814 4.836 12.120 1.00 70.88 82 LEU A CA 1
ATOM 619 C C . LEU A 1 82 ? 0.476 5.506 12.435 1.00 70.88 82 LEU A C 1
ATOM 621 O O . LEU A 1 82 ? -0.197 5.138 13.396 1.00 70.88 82 LEU A O 1
ATOM 625 N N . ILE A 1 83 ? 0.107 6.499 11.629 1.00 85.25 83 ILE A N 1
ATOM 626 C CA . ILE A 1 83 ? -1.136 7.253 11.788 1.00 85.25 83 ILE A CA 1
ATOM 627 C C . ILE A 1 83 ? -2.102 6.785 10.706 1.00 85.25 83 ILE A C 1
ATOM 629 O O . ILE A 1 83 ? -1.757 6.768 9.526 1.00 85.25 83 ILE A O 1
ATOM 633 N N . LEU A 1 84 ? -3.305 6.383 11.105 1.00 89.88 84 LEU A N 1
ATOM 634 C CA . LEU A 1 84 ? -4.390 6.110 10.169 1.00 89.88 84 LEU A CA 1
ATOM 635 C C . LEU A 1 84 ? -4.980 7.427 9.653 1.00 89.88 84 LEU A C 1
ATOM 637 O O . LEU A 1 84 ? -4.924 8.456 10.331 1.00 89.88 84 LEU A O 1
ATOM 641 N N . LYS A 1 85 ? -5.541 7.409 8.443 1.00 90.81 85 LYS A N 1
ATOM 642 C CA . LYS A 1 85 ? -6.237 8.575 7.886 1.00 90.81 85 LYS A CA 1
ATOM 643 C C . LYS A 1 85 ? -7.415 9.000 8.758 1.00 90.81 85 LYS A C 1
ATOM 645 O O . LYS A 1 85 ? -7.525 10.186 9.047 1.00 90.81 85 LYS A O 1
ATOM 650 N N . GLU A 1 86 ? -8.156 8.013 9.254 1.00 92.25 86 GLU A N 1
ATOM 651 C CA . GLU A 1 86 ? -9.310 8.155 10.139 1.00 92.25 86 GLU A CA 1
ATOM 652 C C . GLU A 1 86 ? -9.198 7.235 11.361 1.00 92.25 86 GLU A C 1
ATOM 654 O O . GLU A 1 86 ? -8.372 6.317 11.402 1.00 92.25 86 GLU A O 1
ATOM 659 N N . LYS A 1 87 ? -10.024 7.483 12.381 1.00 90.44 87 LYS A N 1
ATOM 660 C CA . LYS A 1 87 ? -10.032 6.704 13.627 1.00 90.44 87 LYS A CA 1
ATOM 661 C C . LYS A 1 87 ? -11.033 5.547 13.555 1.00 90.44 87 LYS A C 1
ATOM 663 O O . LYS A 1 87 ? -12.179 5.742 13.173 1.00 90.44 87 LYS A O 1
ATOM 668 N N . GLY A 1 88 ? -10.627 4.367 14.026 1.00 89.88 88 GLY A N 1
ATOM 669 C CA . GLY A 1 88 ? -11.535 3.235 14.242 1.00 89.88 88 GLY A CA 1
ATOM 670 C C . GLY A 1 88 ? -12.309 2.817 12.986 1.00 89.88 88 GLY A C 1
ATOM 671 O O . GLY A 1 88 ? -11.736 2.735 11.901 1.00 89.88 88 GLY A O 1
ATOM 672 N N . ALA A 1 89 ? -13.608 2.544 13.149 1.00 92.62 89 ALA A N 1
ATOM 673 C CA . ALA A 1 89 ? -14.483 2.052 12.084 1.00 92.62 89 ALA A CA 1
ATOM 674 C C . ALA A 1 89 ? -14.726 3.072 10.956 1.00 92.62 89 ALA A C 1
ATOM 676 O O . ALA A 1 89 ? -14.950 2.665 9.818 1.00 92.62 89 ALA A O 1
ATOM 677 N N . GLU A 1 90 ? -14.590 4.375 11.226 1.00 93.44 90 GLU A N 1
ATOM 678 C CA . GLU A 1 90 ? -14.766 5.419 10.203 1.00 93.44 90 GLU A CA 1
ATOM 679 C C . GLU A 1 90 ? -13.785 5.264 9.036 1.00 93.44 90 GLU A C 1
ATOM 681 O O . GLU A 1 90 ? -14.120 5.546 7.886 1.00 93.44 90 GLU A O 1
ATOM 686 N N . LEU A 1 91 ? -12.594 4.714 9.296 1.00 93.81 91 LEU A N 1
ATOM 687 C CA . LEU A 1 91 ? -11.653 4.381 8.232 1.00 93.81 91 LEU A CA 1
ATOM 688 C C . LEU A 1 91 ? -12.230 3.342 7.269 1.00 93.81 91 LEU A C 1
ATOM 690 O O . LEU A 1 91 ? -12.081 3.472 6.057 1.00 93.81 91 LEU A O 1
ATOM 694 N N . CYS A 1 92 ? -12.897 2.319 7.797 1.00 93.06 92 CYS A N 1
ATOM 695 C CA . CYS A 1 92 ? -13.507 1.267 6.994 1.00 93.06 92 CYS A CA 1
ATOM 696 C C . CYS A 1 92 ? -14.662 1.836 6.162 1.00 93.06 92 CYS A C 1
ATOM 698 O O . CYS A 1 92 ? -14.794 1.520 4.977 1.00 93.06 92 CYS A O 1
ATOM 700 N N . TYR A 1 93 ? -15.460 2.719 6.765 1.00 94.44 93 TYR A N 1
ATOM 701 C CA . TYR A 1 93 ? -16.631 3.337 6.141 1.00 94.44 93 TYR A CA 1
ATOM 702 C C . TYR A 1 93 ? -16.287 4.341 5.042 1.00 94.44 93 TYR A C 1
ATOM 704 O O . TYR A 1 93 ? -17.121 4.590 4.172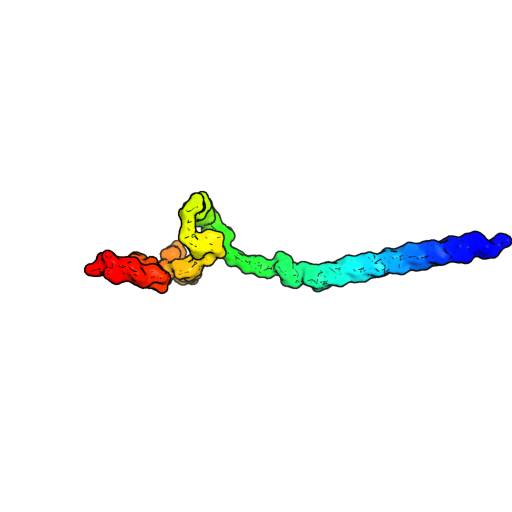 1.00 94.44 93 TYR A O 1
ATOM 712 N N . SER A 1 94 ? -15.046 4.838 5.000 1.00 92.38 94 SER A N 1
ATOM 713 C CA . SER A 1 94 ? -14.564 5.661 3.882 1.00 92.38 94 SER A CA 1
ATOM 714 C C . SER A 1 94 ? -14.748 4.978 2.515 1.00 92.38 94 SER A C 1
ATOM 716 O O . SER A 1 94 ? -15.057 5.650 1.529 1.00 92.38 94 SER A O 1
ATOM 718 N N . CYS A 1 95 ? -14.651 3.642 2.476 1.00 94.00 95 CYS A N 1
ATOM 719 C CA . CYS A 1 95 ? -14.892 2.823 1.285 1.00 94.00 95 CYS A CA 1
ATOM 720 C C . CYS A 1 95 ? -16.152 1.951 1.420 1.00 94.00 95 CYS A C 1
ATOM 722 O O . CYS A 1 95 ? -16.912 1.805 0.464 1.00 94.00 95 CYS A O 1
ATOM 724 N N . HIS A 1 96 ? -16.401 1.378 2.600 1.00 93.50 96 HIS A N 1
ATOM 725 C CA . HIS A 1 96 ? -17.522 0.474 2.869 1.00 93.50 96 HIS A CA 1
ATOM 726 C C . HIS A 1 96 ? -18.717 1.211 3.482 1.00 93.50 96 HIS A C 1
ATOM 728 O O . HIS A 1 96 ? -19.151 0.867 4.577 1.00 93.50 96 HIS A O 1
ATOM 734 N N . LYS A 1 97 ? -19.256 2.215 2.782 1.00 92.12 97 LYS A N 1
ATOM 735 C CA . LYS A 1 97 ? -20.361 3.049 3.294 1.00 92.12 97 LYS A CA 1
ATOM 736 C C . LYS A 1 97 ? -21.541 2.206 3.779 1.00 92.12 97 LYS A C 1
ATOM 738 O O . LYS A 1 97 ? -21.832 2.243 4.961 1.00 92.12 97 LYS A O 1
ATOM 743 N N . GLY A 1 98 ? -22.004 1.281 2.927 1.00 93.38 98 GLY A N 1
ATOM 744 C CA . GLY A 1 98 ? -23.082 0.315 3.202 1.00 93.38 98 GLY A CA 1
ATOM 745 C C . GLY A 1 98 ? -22.929 -0.554 4.456 1.00 93.38 98 GLY A C 1
ATOM 746 O O . GLY A 1 98 ? -23.871 -1.256 4.822 1.00 93.38 98 GLY A O 1
ATOM 747 N N . LEU A 1 99 ? -21.739 -0.598 5.065 1.00 91.69 99 LEU A N 1
ATOM 748 C CA . LEU A 1 99 ? -21.507 -1.275 6.339 1.00 91.69 99 LEU A CA 1
ATOM 749 C C . LEU A 1 99 ? -21.882 -0.382 7.529 1.00 91.69 99 LEU A C 1
ATOM 751 O O . LEU A 1 99 ? -22.399 -0.904 8.511 1.00 91.69 99 LEU A O 1
ATOM 755 N N . LYS A 1 100 ? -21.658 0.934 7.428 1.00 89.75 100 LYS A N 1
ATOM 756 C CA . LYS A 1 100 ? -22.001 1.915 8.461 1.00 89.75 100 LYS A CA 1
ATOM 757 C C . LYS A 1 100 ? -23.498 1.906 8.733 1.00 89.75 100 LYS A C 1
ATOM 759 O O . LYS A 1 100 ? -23.904 1.666 9.860 1.00 89.75 100 LYS A O 1
ATOM 764 N N . GLU A 1 101 ? -24.307 2.010 7.678 1.00 87.88 101 GLU A N 1
ATOM 765 C CA . GLU A 1 101 ? -25.768 2.049 7.816 1.00 87.88 101 GLU A CA 1
ATOM 766 C C . GLU A 1 101 ? -26.384 0.737 8.340 1.00 87.88 101 GLU A C 1
ATOM 768 O O . GLU A 1 101 ? -27.559 0.711 8.685 1.00 87.88 101 GLU A O 1
ATOM 773 N N . LYS A 1 102 ? -25.631 -0.372 8.371 1.00 85.88 102 LYS A N 1
ATOM 774 C CA . LYS A 1 102 ? -26.107 -1.674 8.877 1.00 85.88 102 LYS A CA 1
ATOM 775 C C . LYS A 1 102 ? -25.728 -1.949 10.331 1.00 85.88 102 LYS A C 1
ATOM 777 O O . LYS A 1 102 ? -26.200 -2.941 10.883 1.00 85.88 102 LYS A O 1
ATOM 782 N N . LEU A 1 103 ? -24.812 -1.168 10.898 1.00 81.06 103 LEU A N 1
ATOM 783 C CA . LEU A 1 103 ? -24.242 -1.392 12.231 1.00 81.06 103 LEU A CA 1
ATOM 784 C C . LEU A 1 103 ? -24.586 -0.270 13.224 1.00 81.06 103 LEU A C 1
ATOM 786 O O . LEU A 1 103 ? -24.211 -0.381 14.391 1.00 81.06 103 LEU A O 1
ATOM 790 N N . GLU A 1 104 ? -25.268 0.777 12.760 1.00 69.69 104 GLU A N 1
ATOM 791 C CA . GLU A 1 104 ? -25.863 1.863 13.552 1.00 69.69 104 GLU A CA 1
ATOM 792 C C . GLU A 1 104 ? -27.370 1.628 13.723 1.00 69.69 104 GLU A C 1
ATOM 794 O O . GLU A 1 104 ? -27.877 1.919 14.830 1.00 69.69 104 GLU A O 1
#

pLDDT: mean 79.84, std 13.56, range [51.56, 94.44]